Protein AF-A0A524IZV5-F1 (afdb_monomer)

Secondary structure (DSSP, 8-state):
---B-TT----EEEETTEEEE-S-SB--EEE-TT-EE-TT-EE-TTEEE-TT-EE-TT-EE-SEEPTT-EE-

Nearest PDB structures (foldseek):
  5z0a-assembly2_C-3  TM=9.625E-01  e=8.839E-07  Sulfurisphaera tokodaii str. 7
  2ggo-assembly1_A  TM=9.588E-01  e=2.109E-06  Sulfurisphaera tokodaii
  5z0a-assembly1_E-2  TM=9.628E-01  e=3.503E-06  Sulfurisphaera tokodaii str. 7
  5z0a-assembly2_F  TM=9.621E-01  e=3.503E-06  Sulfurisphaera tokodaii str. 7
  5z09-assembly2_E-2  TM=9.636E-01  e=1.995E-05  Sulfurisphaera tokodaii str. 7

Mean predicted aligned error: 2.27 Å

Foldseek 3Di:
DAFADPVLDFFWAADPNDTHTPVDRTAAEAEEACEAEADLEAEDGREYAAYCEYEYHNFYGDHYHYHNYYTD

Sequence (72 aa):
VANLRLDEKEVYVVINGKKVGSGRRKLGVIMGDDVKTGINATIDAGTIIGENSFLGMGANAKGTISPRSKVF

Radius of gyration: 11.78 Å; Cα contacts (8 Å, |Δi|>4): 202; chains: 1; bounding box: 26×17×32 Å

Solvent-accessible surface area (backbone atoms only — not comparable to full-atom values): 3814 Å² total; per-residue (Å²): 107,36,34,61,50,95,81,64,44,70,30,46,32,50,56,96,90,38,83,39,78,65,90,27,50,64,39,38,68,50,72,36,60,76,53,44,75,30,66,73,40,43,34,40,48,24,16,34,38,26,35,53,16,37,38,28,63,58,11,79,45,68,44,63,44,60,58,64,37,78,44,95

pLDDT: mean 96.86, std 1.76, range [90.94, 98.62]

Structure (mmCIF, N/CA/C/O backbone):
data_AF-A0A524IZV5-F1
#
_entry.id   AF-A0A524IZV5-F1
#
loop_
_atom_site.group_PDB
_atom_site.id
_atom_site.type_symbol
_atom_site.label_atom_id
_atom_site.label_alt_id
_atom_site.label_comp_id
_atom_site.label_asym_id
_atom_site.label_entity_id
_atom_site.label_seq_id
_atom_site.pdbx_PDB_ins_code
_atom_site.Cartn_x
_atom_site.Cartn_y
_atom_site.Cartn_z
_atom_site.occupancy
_atom_site.B_iso_or_equiv
_atom_site.auth_seq_id
_atom_site.auth_comp_id
_atom_site.auth_asym_id
_atom_site.auth_atom_id
_atom_site.pdbx_PDB_model_num
ATOM 1 N N . VAL A 1 1 ? 5.440 -4.712 2.087 1.00 91.19 1 VAL A N 1
ATOM 2 C CA . VAL A 1 1 ? 4.039 -4.388 2.463 1.00 91.19 1 VAL A CA 1
ATOM 3 C C . VAL A 1 1 ? 3.878 -4.539 3.966 1.00 91.19 1 V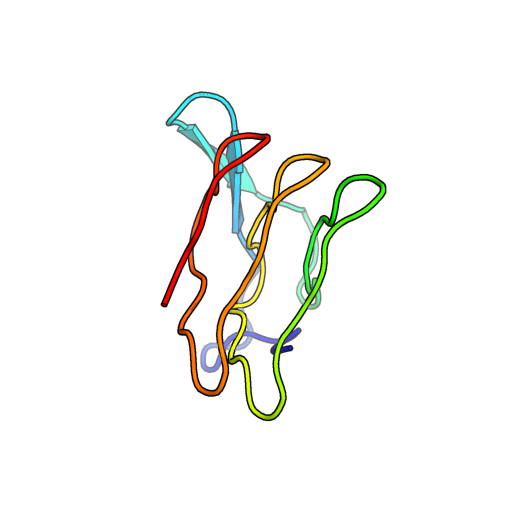AL A C 1
ATOM 5 O O . VAL A 1 1 ? 4.220 -5.597 4.481 1.00 91.19 1 VAL A O 1
ATOM 8 N N . ALA A 1 2 ? 3.371 -3.518 4.658 1.00 94.12 2 ALA A N 1
ATOM 9 C CA . ALA A 1 2 ? 2.964 -3.610 6.060 1.00 94.12 2 ALA A CA 1
ATOM 10 C C . ALA A 1 2 ? 1.531 -4.157 6.168 1.00 94.12 2 ALA A C 1
ATOM 12 O O . ALA A 1 2 ? 0.691 -3.850 5.328 1.00 94.12 2 ALA A O 1
ATOM 13 N N . ASN A 1 3 ? 1.238 -4.961 7.193 1.00 95.19 3 ASN A N 1
ATOM 14 C CA . ASN A 1 3 ? -0.095 -5.542 7.407 1.00 95.19 3 ASN A CA 1
ATOM 15 C C . ASN A 1 3 ? -0.643 -5.380 8.832 1.00 95.19 3 ASN A C 1
ATOM 17 O O . ASN A 1 3 ? -1.768 -5.798 9.089 1.00 95.19 3 ASN A O 1
ATOM 21 N N . LEU A 1 4 ? 0.134 -4.811 9.751 1.00 95.94 4 LEU A N 1
ATOM 22 C CA . LEU A 1 4 ? -0.243 -4.524 11.130 1.00 95.94 4 LEU A CA 1
ATOM 23 C C . LEU A 1 4 ? 0.213 -3.101 11.441 1.00 95.94 4 LEU A C 1
ATOM 25 O O . LEU A 1 4 ? 1.333 -2.720 11.105 1.00 95.94 4 LEU A O 1
ATOM 29 N N . ARG A 1 5 ? -0.659 -2.312 12.065 1.00 94.06 5 ARG A N 1
ATOM 30 C CA . ARG A 1 5 ? -0.297 -0.978 12.544 1.00 94.06 5 ARG A CA 1
ATOM 31 C C . ARG A 1 5 ? 0.575 -1.092 13.789 1.00 94.06 5 ARG A C 1
ATOM 33 O O . ARG A 1 5 ? 0.370 -1.990 14.597 1.00 94.06 5 ARG A O 1
ATOM 40 N N . LEU A 1 6 ? 1.479 -0.136 13.982 1.00 94.69 6 LEU A N 1
ATOM 41 C CA . LEU A 1 6 ? 2.336 -0.081 15.173 1.00 94.69 6 LEU A CA 1
ATOM 42 C C . LEU A 1 6 ? 1.546 0.096 16.479 1.00 94.69 6 LEU A C 1
ATOM 44 O O . LEU A 1 6 ? 2.037 -0.267 17.537 1.00 94.69 6 LEU A O 1
ATOM 48 N N . ASP A 1 7 ? 0.329 0.640 16.405 1.00 95.56 7 ASP A N 1
ATOM 49 C CA . ASP A 1 7 ? -0.576 0.764 17.552 1.00 95.56 7 ASP A CA 1
ATOM 50 C C . ASP A 1 7 ? -1.467 -0.469 17.769 1.00 95.56 7 ASP A C 1
ATOM 52 O O . ASP A 1 7 ? -2.318 -0.449 18.652 1.00 95.56 7 ASP A O 1
ATOM 56 N N . GLU A 1 8 ? -1.315 -1.512 16.945 1.00 96.06 8 GLU A N 1
ATOM 57 C CA . GLU A 1 8 ? -2.102 -2.752 16.958 1.00 96.06 8 GLU A CA 1
ATOM 58 C C . GLU A 1 8 ? -3.629 -2.566 16.871 1.00 96.06 8 GLU A C 1
ATOM 60 O O . GLU A 1 8 ? -4.395 -3.505 17.106 1.00 96.06 8 GLU A O 1
ATOM 65 N N . LYS A 1 9 ? -4.092 -1.369 16.494 1.00 96.56 9 LYS A N 1
ATOM 66 C CA . LYS A 1 9 ? -5.514 -1.066 16.312 1.00 96.56 9 LYS A CA 1
ATOM 67 C C . LYS A 1 9 ? -5.998 -1.520 14.937 1.00 96.56 9 LYS A C 1
ATOM 69 O O . LYS A 1 9 ? -5.243 -2.006 14.094 1.00 96.56 9 LYS A O 1
ATOM 74 N N . GLU A 1 10 ? -7.296 -1.357 14.719 1.00 97.88 10 GLU A N 1
ATOM 75 C CA . GLU A 1 10 ? -7.946 -1.609 13.439 1.00 97.88 10 GLU A CA 1
ATOM 76 C C . GLU A 1 10 ? -7.246 -0.875 12.281 1.00 97.88 10 GLU A C 1
ATOM 78 O O . GLU A 1 10 ? -6.903 0.308 12.374 1.00 97.88 10 GLU A O 1
ATOM 83 N N . VAL A 1 11 ? -7.042 -1.580 11.165 1.00 97.50 11 VAL A N 1
ATOM 84 C CA . VAL A 1 11 ? -6.548 -0.980 9.924 1.00 97.50 11 VAL A CA 1
ATOM 85 C C . VAL A 1 11 ? -7.699 -0.276 9.212 1.00 97.50 11 VAL A C 1
ATOM 87 O O . VAL A 1 11 ? -8.780 -0.839 9.049 1.00 97.50 11 VAL A O 1
ATOM 90 N N . TYR A 1 12 ? -7.454 0.943 8.743 1.00 97.00 12 TYR A N 1
ATOM 91 C CA . TYR A 1 12 ? -8.421 1.719 7.973 1.00 97.00 12 TYR A CA 1
ATOM 92 C C . TYR A 1 12 ? -7.994 1.800 6.515 1.00 97.00 12 TYR A C 1
ATOM 94 O O . TYR A 1 12 ? -6.803 1.883 6.226 1.00 97.00 12 TYR A O 1
ATOM 102 N N . VAL A 1 13 ? -8.975 1.850 5.624 1.00 97.19 13 VAL A N 1
ATOM 103 C CA . VAL A 1 13 ? -8.786 2.102 4.192 1.00 97.19 13 VAL A CA 1
ATOM 104 C C . VAL A 1 13 ? -9.429 3.437 3.818 1.00 97.19 13 VAL A C 1
ATOM 106 O O . VAL A 1 13 ? -10.294 3.937 4.541 1.00 97.19 13 VAL A O 1
ATOM 109 N N . VAL A 1 14 ? -9.016 4.035 2.702 1.00 96.38 14 VAL A N 1
ATOM 110 C CA . VAL A 1 14 ? -9.643 5.256 2.174 1.00 96.38 14 VAL A CA 1
ATOM 111 C C . VAL A 1 14 ? -10.413 4.905 0.903 1.00 96.38 14 VAL A C 1
ATOM 113 O O . VAL A 1 14 ? -9.840 4.429 -0.071 1.00 96.38 14 VAL A O 1
ATOM 116 N N . ILE A 1 15 ? -11.728 5.116 0.913 1.00 93.69 15 ILE A N 1
ATOM 117 C CA . ILE A 1 15 ? -12.623 4.847 -0.219 1.00 93.69 15 ILE A CA 1
ATOM 118 C C . ILE A 1 15 ? -13.373 6.139 -0.515 1.00 93.69 15 ILE A C 1
ATOM 120 O O . ILE A 1 15 ? -14.019 6.695 0.373 1.00 93.69 15 ILE A O 1
ATOM 124 N N . ASN A 1 16 ? -13.278 6.642 -1.748 1.00 91.12 16 ASN A N 1
ATOM 125 C CA . ASN A 1 16 ? -13.929 7.889 -2.173 1.00 91.12 16 ASN A CA 1
ATOM 126 C C . ASN A 1 16 ? -13.637 9.072 -1.223 1.00 91.12 16 ASN A C 1
ATOM 128 O O . ASN A 1 16 ? -14.538 9.811 -0.830 1.00 91.12 16 ASN A O 1
ATOM 132 N N . GLY A 1 17 ? -12.379 9.197 -0.782 1.00 90.94 17 GLY A N 1
ATOM 133 C CA . GLY A 1 17 ? -11.929 10.240 0.149 1.00 90.94 17 GLY A CA 1
ATOM 134 C C . GLY A 1 17 ? -12.379 10.060 1.604 1.00 90.94 17 GLY A C 1
ATOM 135 O O . GLY A 1 17 ? -12.013 10.863 2.458 1.00 90.94 17 GLY A O 1
ATOM 136 N N . LYS A 1 18 ? -13.141 9.007 1.921 1.00 95.38 18 LYS A N 1
ATOM 137 C CA . LYS A 1 18 ? -13.620 8.718 3.275 1.00 95.38 18 LYS A CA 1
ATOM 138 C C . LYS A 1 18 ? -12.812 7.593 3.901 1.00 95.38 18 LYS A C 1
ATOM 140 O O . LYS A 1 18 ? -12.537 6.578 3.266 1.00 95.38 18 LYS A O 1
ATOM 145 N N . LYS A 1 19 ? -12.459 7.766 5.171 1.00 95.25 19 LYS A N 1
ATOM 146 C CA . LYS A 1 19 ? -11.799 6.734 5.969 1.00 95.25 19 LYS A CA 1
ATOM 147 C C . LYS A 1 19 ? -12.838 5.703 6.413 1.00 95.25 19 LYS A C 1
ATOM 149 O O . LYS A 1 19 ?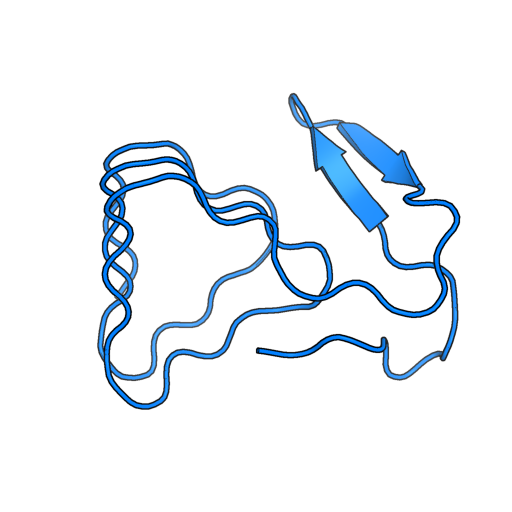 -13.797 6.059 7.092 1.00 95.25 19 LYS A O 1
ATOM 154 N N . VAL A 1 20 ? -12.641 4.447 6.033 1.00 97.19 20 VAL A N 1
ATOM 155 C CA . VAL A 1 20 ? -13.541 3.326 6.328 1.00 97.19 20 VAL A CA 1
ATOM 156 C C . VAL A 1 20 ? -12.786 2.293 7.162 1.00 97.19 20 VAL A C 1
ATOM 158 O O . VAL A 1 20 ? -11.642 1.950 6.853 1.00 97.19 20 VAL A O 1
ATOM 161 N N . GLY A 1 21 ? -13.402 1.839 8.254 1.00 96.69 21 GLY A N 1
ATOM 162 C CA . GLY A 1 21 ? -12.864 0.761 9.086 1.00 96.69 21 GLY A CA 1
ATOM 163 C C . GLY A 1 21 ? -12.919 -0.573 8.348 1.00 96.69 21 GLY A C 1
ATOM 164 O O . GLY A 1 21 ? -13.921 -0.884 7.708 1.00 96.69 21 GLY A O 1
ATOM 165 N N . SER A 1 22 ? -11.836 -1.348 8.393 1.00 96.38 22 SER A N 1
ATOM 166 C CA . SER A 1 22 ? -11.804 -2.674 7.762 1.00 96.38 22 SER A CA 1
ATOM 167 C C . SER A 1 22 ? -12.409 -3.782 8.631 1.00 96.38 22 SER A C 1
ATOM 169 O O . SER A 1 22 ? -12.573 -4.902 8.152 1.00 96.38 22 SER A O 1
ATOM 171 N N . GLY A 1 23 ? -12.661 -3.518 9.916 1.00 97.12 23 GLY A N 1
ATOM 172 C CA . GLY A 1 23 ? -13.005 -4.515 10.931 1.00 97.12 23 GLY A CA 1
ATOM 173 C C . GLY A 1 23 ? -11.851 -5.459 11.288 1.00 97.12 23 GLY A C 1
ATOM 174 O O . GLY A 1 23 ? -12.046 -6.431 12.016 1.00 97.12 23 GLY A O 1
ATOM 175 N N . ARG A 1 24 ? -10.638 -5.220 10.767 1.00 97.25 24 ARG A N 1
ATOM 176 C CA . ARG A 1 24 ? -9.491 -6.127 10.898 1.00 97.25 24 ARG A CA 1
ATOM 177 C C . ARG A 1 24 ? -8.332 -5.445 11.606 1.00 97.25 24 ARG A C 1
ATOM 179 O O . ARG A 1 24 ? -7.895 -4.362 11.228 1.00 97.25 24 ARG A O 1
ATOM 186 N N . ARG A 1 25 ? -7.732 -6.155 12.563 1.00 97.31 25 ARG A N 1
ATOM 187 C CA . ARG A 1 25 ? -6.439 -5.772 13.155 1.00 97.31 25 ARG A CA 1
ATOM 188 C C . ARG A 1 25 ? -5.279 -5.908 12.164 1.00 97.31 25 ARG A C 1
ATOM 190 O O . ARG A 1 25 ? -4.306 -5.169 12.245 1.00 97.31 25 ARG A O 1
ATOM 197 N N . LYS A 1 26 ? -5.371 -6.871 11.236 1.00 97.81 26 LYS A N 1
ATOM 198 C CA . LYS A 1 26 ? -4.373 -7.092 10.184 1.00 97.81 26 LYS A CA 1
ATOM 199 C C . LYS A 1 26 ? -4.990 -6.996 8.791 1.00 97.81 26 LYS A C 1
ATOM 201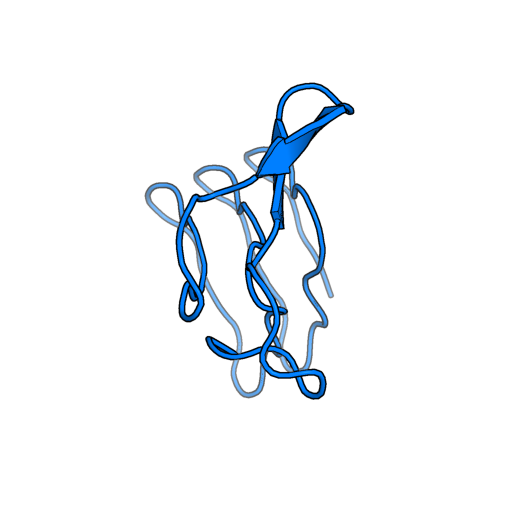 O O . LYS A 1 26 ? -5.873 -7.783 8.434 1.00 97.81 26 LYS A O 1
ATOM 206 N N . LEU A 1 27 ? -4.482 -6.061 8.000 1.00 97.94 27 LEU A N 1
ATOM 207 C CA . LEU A 1 27 ? -4.813 -5.857 6.595 1.00 97.94 27 LEU A CA 1
ATOM 208 C C . LEU A 1 27 ? -3.586 -5.261 5.903 1.00 97.94 27 LEU A C 1
ATOM 210 O O . LEU A 1 27 ? -3.049 -4.258 6.364 1.00 97.94 27 LEU A O 1
ATOM 214 N N . GLY A 1 28 ? -3.141 -5.910 4.827 1.00 97.94 28 GLY A N 1
ATOM 215 C CA . GLY A 1 28 ? -2.015 -5.459 4.015 1.00 97.94 28 GLY A CA 1
ATOM 216 C C . GLY A 1 28 ? -2.428 -4.365 3.038 1.00 97.94 28 GLY A C 1
ATOM 217 O O . GLY A 1 28 ? -2.757 -3.253 3.433 1.00 97.94 28 GLY A O 1
ATOM 218 N N . VAL A 1 29 ? -2.440 -4.714 1.757 1.00 97.94 29 VAL A N 1
ATOM 219 C CA . VAL A 1 29 ? -2.779 -3.832 0.637 1.00 97.94 29 VAL A CA 1
ATOM 220 C C . VAL A 1 29 ? -3.978 -4.398 -0.123 1.00 97.94 29 VAL A C 1
ATOM 222 O O . VAL A 1 29 ? -4.136 -5.616 -0.203 1.00 97.94 29 VAL A O 1
ATOM 225 N N . ILE A 1 30 ? -4.807 -3.521 -0.686 1.00 97.69 30 ILE A N 1
ATOM 226 C CA . ILE A 1 30 ? -5.791 -3.866 -1.718 1.00 97.69 30 ILE A CA 1
ATOM 227 C C . ILE A 1 30 ? -5.177 -3.435 -3.049 1.00 97.69 30 ILE A C 1
ATOM 229 O O . ILE A 1 30 ? -4.978 -2.244 -3.278 1.00 97.69 30 ILE A O 1
ATOM 233 N N . MET A 1 31 ? -4.809 -4.395 -3.891 1.00 97.94 31 MET A N 1
ATOM 234 C CA . MET A 1 31 ? -4.062 -4.150 -5.124 1.00 97.94 31 MET A CA 1
ATOM 235 C C . MET A 1 31 ? -4.915 -4.550 -6.325 1.00 97.94 31 MET A C 1
ATOM 237 O O . MET A 1 31 ? -5.419 -5.669 -6.363 1.00 97.94 31 MET A O 1
ATOM 241 N N . GLY A 1 32 ? -5.098 -3.620 -7.260 1.00 98.25 32 GLY A N 1
ATOM 242 C CA . GLY A 1 32 ? -5.761 -3.867 -8.534 1.00 98.25 32 GLY A CA 1
ATOM 243 C C . GLY A 1 32 ? -4.873 -4.628 -9.513 1.00 98.25 32 GLY A C 1
ATOM 244 O O . GLY A 1 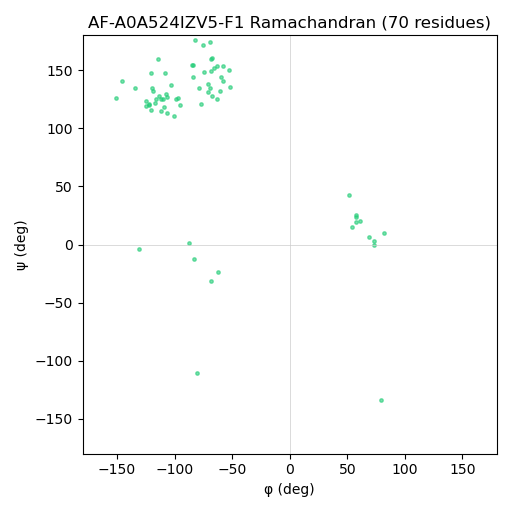32 ? -3.675 -4.817 -9.286 1.00 98.25 32 GLY A O 1
ATOM 245 N N . ASP A 1 33 ? -5.475 -5.033 -10.623 1.00 98.50 33 ASP A N 1
ATOM 246 C CA . ASP A 1 33 ? -4.811 -5.843 -11.640 1.00 98.50 33 ASP A CA 1
ATOM 247 C C . ASP A 1 33 ? -3.666 -5.082 -12.326 1.00 98.50 33 ASP A C 1
ATOM 249 O O . ASP A 1 33 ? -3.669 -3.851 -12.422 1.00 98.50 33 ASP A O 1
ATO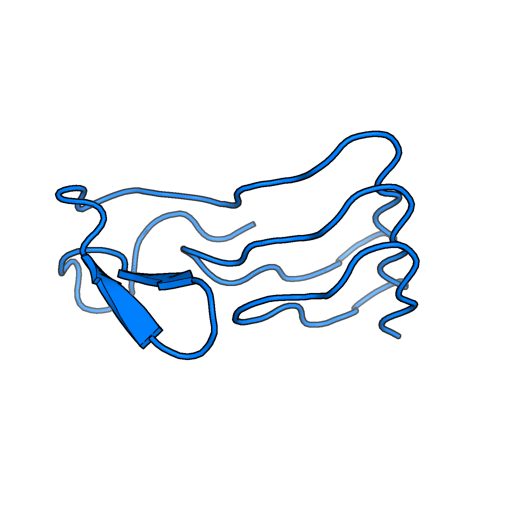M 253 N N . ASP A 1 34 ? -2.660 -5.818 -12.799 1.00 98.44 34 ASP A N 1
ATOM 254 C CA . ASP A 1 34 ? -1.514 -5.287 -13.553 1.00 98.44 34 ASP A CA 1
ATOM 255 C C . ASP A 1 34 ? -0.693 -4.192 -12.842 1.00 98.44 34 ASP A C 1
ATOM 257 O O . ASP A 1 34 ? 0.019 -3.406 -13.482 1.00 98.44 34 ASP A O 1
ATOM 261 N N . VAL A 1 35 ? -0.745 -4.140 -11.508 1.00 98.38 35 VAL A N 1
ATOM 262 C CA . VAL A 1 35 ? 0.141 -3.281 -10.717 1.00 98.38 35 VAL A CA 1
ATOM 263 C C . VAL A 1 35 ? 1.570 -3.821 -10.755 1.00 98.38 35 VAL A C 1
ATOM 265 O O . VAL A 1 35 ? 1.829 -4.995 -10.499 1.00 98.38 35 VAL A O 1
ATOM 268 N N . LYS A 1 36 ? 2.526 -2.937 -11.036 1.00 98.38 36 LYS A N 1
ATOM 269 C CA . LYS A 1 36 ? 3.960 -3.250 -11.054 1.00 98.38 36 LYS A CA 1
ATOM 270 C C . LYS A 1 36 ? 4.633 -2.576 -9.873 1.00 98.38 36 LYS A C 1
ATOM 272 O O . LYS A 1 36 ? 4.526 -1.362 -9.717 1.00 98.38 36 LYS A O 1
ATOM 277 N N . THR A 1 37 ? 5.341 -3.348 -9.058 1.00 97.88 37 THR A N 1
ATOM 278 C CA . THR A 1 37 ? 6.081 -2.827 -7.905 1.00 97.88 37 THR A CA 1
ATOM 279 C C . THR A 1 37 ? 7.580 -2.955 -8.117 1.00 97.88 37 THR A C 1
ATOM 281 O O . THR A 1 37 ? 8.081 -4.053 -8.356 1.00 97.88 37 THR A O 1
ATOM 284 N N . GLY A 1 38 ? 8.299 -1.846 -7.994 1.00 97.62 38 GLY A N 1
ATOM 285 C CA . GLY A 1 38 ? 9.750 -1.818 -7.960 1.00 97.62 38 GLY A CA 1
ATOM 286 C C . GLY A 1 38 ? 10.304 -2.464 -6.692 1.00 97.62 38 GLY A C 1
ATOM 287 O O . GLY A 1 38 ? 9.613 -2.615 -5.679 1.00 97.62 38 GLY A O 1
ATOM 288 N N . ILE A 1 39 ? 11.582 -2.842 -6.746 1.00 97.44 39 ILE A N 1
ATOM 289 C CA . ILE A 1 39 ? 12.287 -3.382 -5.582 1.00 97.44 39 ILE A CA 1
ATOM 290 C C . ILE A 1 39 ? 12.265 -2.372 -4.430 1.00 97.44 39 ILE A C 1
ATOM 292 O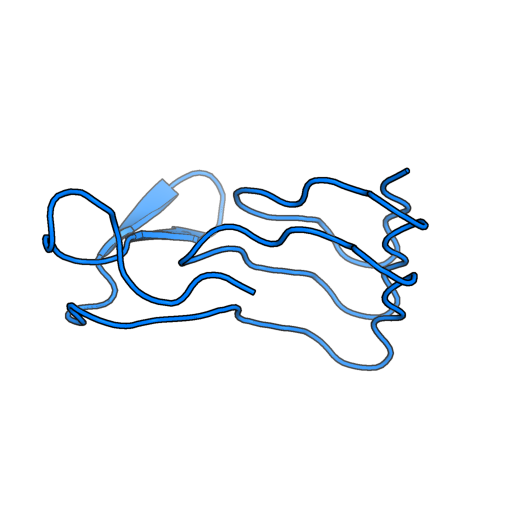 O . ILE A 1 39 ? 12.397 -1.166 -4.638 1.00 97.44 39 ILE A O 1
ATOM 296 N N . ASN A 1 40 ? 12.094 -2.874 -3.208 1.00 96.62 40 ASN A N 1
ATOM 297 C CA . ASN A 1 40 ? 12.050 -2.066 -1.989 1.00 96.62 40 ASN A CA 1
ATOM 298 C C . ASN A 1 40 ? 10.910 -1.022 -1.939 1.00 96.62 40 ASN A C 1
ATOM 300 O O . ASN A 1 40 ? 10.980 -0.070 -1.166 1.00 96.62 40 ASN A O 1
ATOM 304 N N . ALA A 1 41 ? 9.846 -1.183 -2.734 1.00 97.75 41 ALA A N 1
ATOM 305 C CA . ALA A 1 41 ? 8.641 -0.380 -2.559 1.00 97.75 41 ALA A CA 1
ATOM 306 C C . ALA A 1 41 ? 8.004 -0.663 -1.182 1.00 97.75 41 ALA A C 1
ATOM 308 O O . ALA A 1 41 ? 7.693 -1.809 -0.829 1.00 97.75 41 ALA A O 1
ATOM 309 N N . THR A 1 42 ? 7.792 0.394 -0.404 1.00 97.69 42 THR A N 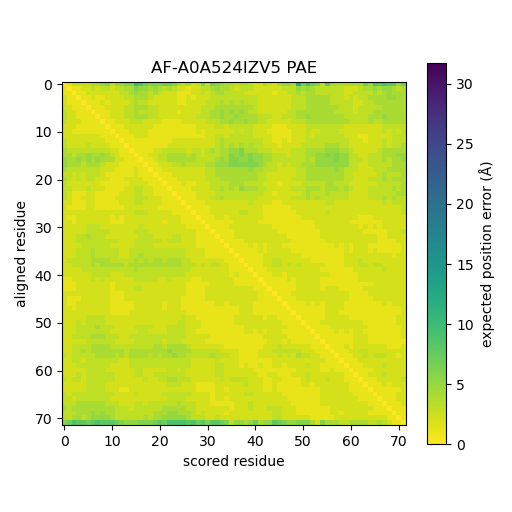1
ATOM 310 C CA . THR A 1 42 ? 7.165 0.341 0.917 1.00 97.69 42 THR A CA 1
ATOM 311 C C . THR A 1 42 ? 5.696 0.717 0.786 1.00 97.69 42 THR A C 1
ATOM 313 O O . THR A 1 42 ? 5.350 1.754 0.233 1.00 97.69 42 THR A O 1
ATOM 316 N N . ILE A 1 43 ? 4.810 -0.152 1.272 1.00 97.94 43 ILE A N 1
ATOM 317 C CA . ILE A 1 43 ? 3.357 0.009 1.149 1.00 97.94 43 ILE A CA 1
ATOM 318 C C . ILE A 1 43 ? 2.756 -0.060 2.550 1.00 97.94 43 ILE A C 1
ATOM 320 O O . ILE A 1 43 ? 2.900 -1.093 3.217 1.00 97.94 43 ILE A O 1
ATOM 324 N N . ASP A 1 44 ? 2.091 1.017 2.969 1.00 96.81 44 ASP A N 1
ATOM 325 C CA . ASP A 1 44 ? 1.426 1.134 4.269 1.00 96.81 44 ASP A CA 1
ATOM 326 C C . ASP A 1 44 ? 0.203 0.207 4.366 1.00 96.81 44 ASP A C 1
ATOM 328 O O . ASP A 1 44 ? -0.494 -0.048 3.378 1.00 96.81 44 ASP A O 1
ATOM 332 N N . ALA A 1 45 ? -0.095 -0.254 5.583 1.00 97.44 45 ALA A N 1
ATOM 333 C CA . ALA A 1 45 ? -1.279 -1.060 5.867 1.00 97.44 45 ALA A CA 1
ATOM 334 C C . ALA A 1 45 ? -2.569 -0.288 5.533 1.00 97.44 45 ALA A C 1
ATOM 336 O O . ALA A 1 45 ? -2.748 0.856 5.955 1.00 97.44 45 ALA A O 1
ATOM 337 N N . GLY A 1 46 ? -3.482 -0.934 4.808 1.00 97.31 46 GLY A N 1
ATOM 338 C CA . GLY A 1 46 ? -4.741 -0.343 4.350 1.00 97.31 46 GLY A CA 1
ATOM 339 C C . GLY A 1 46 ? -4.624 0.508 3.082 1.00 97.31 46 GLY A C 1
ATOM 340 O O . GLY A 1 46 ? -5.581 1.194 2.723 1.00 97.31 46 GLY A O 1
ATOM 341 N N . THR A 1 47 ? -3.479 0.476 2.394 1.00 97.94 47 THR A N 1
ATOM 342 C CA . THR A 1 47 ? -3.311 1.166 1.107 1.00 97.94 47 THR A CA 1
ATOM 343 C C . THR A 1 47 ? -4.115 0.467 0.008 1.00 97.94 47 THR A C 1
ATOM 345 O O . THR A 1 47 ? -4.126 -0.762 -0.075 1.00 97.94 47 THR A O 1
ATOM 348 N N . ILE A 1 48 ? -4.773 1.253 -0.843 1.00 98.25 48 ILE A N 1
ATOM 349 C CA . ILE A 1 48 ? -5.445 0.803 -2.064 1.00 98.25 48 ILE A CA 1
ATOM 350 C C . ILE A 1 48 ? -4.620 1.273 -3.260 1.00 98.25 48 ILE A C 1
ATOM 352 O O . ILE A 1 48 ? -4.292 2.455 -3.346 1.00 98.25 48 ILE A O 1
ATOM 356 N N . ILE A 1 49 ? -4.300 0.370 -4.183 1.00 98.19 49 ILE A N 1
ATOM 357 C CA . ILE A 1 49 ? -3.573 0.679 -5.417 1.00 98.19 49 ILE A CA 1
ATOM 358 C C . ILE A 1 49 ? -4.450 0.286 -6.599 1.00 98.19 49 ILE A C 1
ATOM 360 O O . ILE A 1 49 ? -4.760 -0.891 -6.757 1.00 98.19 49 ILE A O 1
ATOM 364 N N . GLY A 1 50 ? -4.858 1.262 -7.408 1.00 98.31 50 GLY A N 1
ATOM 365 C CA . GLY A 1 50 ? -5.675 1.034 -8.598 1.00 98.31 50 GLY A CA 1
ATOM 366 C C . GLY A 1 50 ? -4.930 0.284 -9.701 1.00 98.31 50 GLY A C 1
ATOM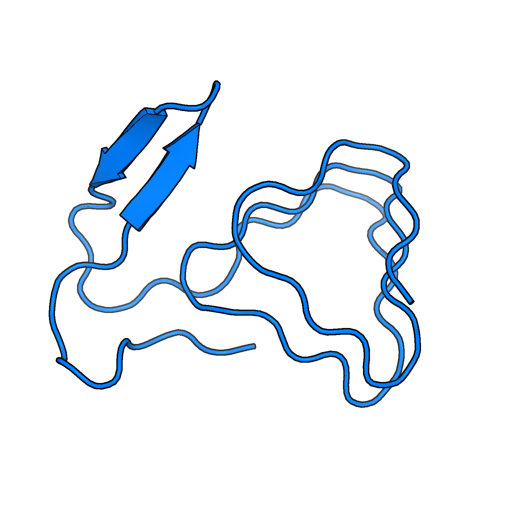 367 O O . GLY A 1 50 ? -3.696 0.276 -9.744 1.00 98.31 50 GLY A O 1
ATOM 368 N N . GLU A 1 51 ? -5.686 -0.317 -10.615 1.00 98.50 51 GLU A N 1
ATOM 369 C CA . GLU A 1 51 ? -5.165 -1.160 -11.689 1.00 98.50 51 GLU A CA 1
ATOM 370 C C . GLU A 1 51 ? -4.165 -0.425 -12.592 1.00 98.50 51 GLU A C 1
ATOM 372 O O . GLU A 1 51 ? -4.217 0.800 -12.743 1.00 98.50 51 GLU A O 1
ATOM 377 N N . ASN A 1 52 ? -3.258 -1.174 -13.2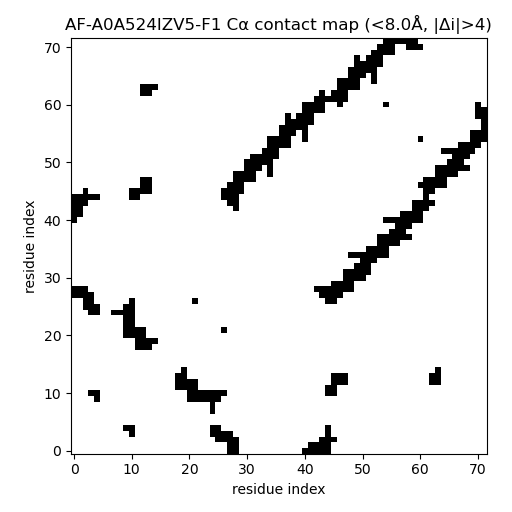24 1.00 98.62 52 ASN A N 1
ATOM 378 C CA . ASN A 1 52 ? -2.242 -0.659 -14.149 1.00 98.62 52 ASN A CA 1
ATOM 379 C C . ASN A 1 52 ? -1.305 0.413 -13.548 1.00 98.62 52 ASN A C 1
ATOM 381 O O . ASN A 1 52 ? -0.682 1.184 -14.283 1.00 98.62 52 ASN A O 1
ATOM 385 N N . SER A 1 53 ? -1.204 0.497 -12.219 1.00 98.50 53 SER A N 1
ATOM 386 C CA . SER A 1 53 ? -0.313 1.450 -11.550 1.00 98.50 53 SER A CA 1
ATOM 387 C C . SER A 1 53 ? 1.120 0.924 -11.443 1.00 98.50 53 SER A C 1
ATOM 389 O O . SER A 1 53 ? 1.371 -0.280 -11.407 1.00 98.50 53 SER A O 1
ATOM 391 N N . PHE A 1 54 ? 2.082 1.838 -11.359 1.00 98.50 54 PHE A N 1
ATOM 392 C CA . PHE A 1 54 ? 3.503 1.532 -11.227 1.00 98.50 54 PHE A CA 1
ATOM 393 C C . PHE A 1 54 ? 4.060 2.180 -9.960 1.00 98.50 54 PHE A C 1
ATOM 395 O O . PHE A 1 54 ? 4.023 3.402 -9.822 1.00 98.50 54 PHE A O 1
ATOM 402 N N . LEU A 1 55 ? 4.595 1.370 -9.051 1.00 98.12 55 LEU A N 1
ATOM 403 C CA . LEU A 1 55 ? 5.425 1.838 -7.946 1.00 98.12 55 LEU A CA 1
ATOM 404 C C . LEU A 1 55 ? 6.893 1.687 -8.343 1.00 98.12 55 LEU A C 1
ATOM 406 O O . LEU A 1 55 ? 7.322 0.600 -8.720 1.00 98.12 55 LEU A O 1
ATOM 410 N N . GLY A 1 56 ? 7.658 2.766 -8.250 1.00 98.19 56 GLY A N 1
ATOM 411 C CA . GLY A 1 56 ? 9.092 2.802 -8.487 1.00 98.19 56 GLY A CA 1
ATOM 412 C C . GLY A 1 56 ? 9.892 2.059 -7.421 1.00 98.19 56 GLY A C 1
ATOM 413 O O . GLY A 1 56 ? 9.366 1.562 -6.423 1.00 98.19 56 GLY A O 1
ATOM 414 N N . MET A 1 57 ? 11.198 1.963 -7.655 1.00 97.81 57 MET A N 1
ATOM 415 C CA . MET A 1 57 ? 12.123 1.373 -6.689 1.00 97.81 57 MET A CA 1
ATOM 416 C C . MET A 1 57 ? 12.210 2.272 -5.454 1.00 97.81 57 MET A C 1
ATOM 418 O O . MET A 1 57 ? 12.469 3.461 -5.591 1.00 97.81 57 MET A O 1
ATOM 422 N N . GLY A 1 58 ? 12.006 1.717 -4.260 1.00 97.19 58 GLY A N 1
ATOM 423 C CA . GLY A 1 58 ? 12.008 2.505 -3.020 1.00 97.19 58 GLY A CA 1
ATOM 424 C C . GLY A 1 58 ? 10.772 3.390 -2.801 1.00 97.19 58 GLY A C 1
ATOM 425 O O . GLY A 1 58 ? 10.723 4.102 -1.798 1.00 97.19 58 GLY A O 1
ATOM 426 N N . ALA A 1 59 ? 9.776 3.340 -3.693 1.00 97.56 59 ALA A N 1
ATOM 427 C CA . ALA A 1 59 ? 8.582 4.176 -3.607 1.00 97.56 59 ALA A CA 1
ATOM 428 C C . ALA A 1 59 ? 7.805 3.932 -2.304 1.00 97.56 59 ALA A C 1
ATOM 430 O O . ALA A 1 59 ? 7.681 2.794 -1.844 1.00 97.56 59 ALA A O 1
ATOM 431 N N . ASN A 1 60 ? 7.224 4.996 -1.743 1.00 97.19 60 ASN A N 1
ATOM 432 C CA . ASN A 1 60 ? 6.377 4.930 -0.550 1.00 97.19 60 ASN A CA 1
ATOM 433 C C . ASN A 1 60 ? 4.905 5.122 -0.934 1.00 97.19 60 ASN A C 1
ATOM 435 O O . ASN A 1 60 ? 4.497 6.200 -1.362 1.00 97.19 60 ASN A O 1
ATOM 439 N N . ALA A 1 61 ? 4.097 4.077 -0.766 1.00 96.94 61 ALA A N 1
ATOM 440 C CA . ALA A 1 61 ? 2.678 4.069 -1.094 1.00 96.94 61 ALA A CA 1
ATOM 441 C C . ALA A 1 61 ? 1.814 4.111 0.173 1.00 96.94 61 ALA A C 1
ATOM 443 O O . ALA A 1 61 ? 1.950 3.262 1.057 1.00 96.94 61 ALA A O 1
ATOM 444 N N . LYS A 1 62 ? 0.891 5.078 0.228 1.00 95.56 62 LYS A N 1
ATOM 445 C CA . LYS A 1 62 ? -0.032 5.282 1.348 1.00 95.56 62 LYS A CA 1
ATOM 446 C C . LYS A 1 62 ? -1.385 5.798 0.869 1.00 95.56 62 LYS A C 1
ATOM 448 O O . LYS A 1 62 ? -1.450 6.680 0.018 1.00 95.56 62 LYS A O 1
ATOM 453 N N . GLY A 1 63 ? -2.464 5.311 1.481 1.00 95.19 63 GLY A N 1
ATOM 454 C CA . GLY A 1 63 ? -3.823 5.782 1.199 1.00 95.19 63 GLY A CA 1
ATOM 455 C C . GLY A 1 63 ? -4.384 5.170 -0.081 1.00 95.19 63 GLY A C 1
ATOM 456 O O . GLY A 1 63 ? -4.294 3.961 -0.262 1.00 95.19 63 GLY A O 1
ATOM 457 N N . THR A 1 64 ? -4.984 5.980 -0.949 1.00 97.69 64 THR A N 1
ATOM 458 C CA . THR A 1 64 ? -5.585 5.512 -2.208 1.00 97.69 64 THR A CA 1
ATOM 459 C C . THR A 1 64 ? -4.784 6.042 -3.384 1.00 97.69 64 THR A C 1
ATOM 461 O O . THR A 1 64 ? -4.755 7.248 -3.619 1.00 97.69 64 THR A O 1
ATOM 464 N N . ILE A 1 65 ? -4.152 5.142 -4.131 1.00 97.25 65 ILE A N 1
ATOM 465 C CA . ILE A 1 65 ? -3.484 5.439 -5.395 1.00 97.25 65 ILE A CA 1
ATOM 466 C C . ILE A 1 65 ? -4.468 5.142 -6.521 1.00 97.25 65 ILE A C 1
ATOM 468 O O . ILE A 1 65 ? -4.945 4.015 -6.660 1.00 97.25 65 ILE A O 1
ATOM 472 N N . SER A 1 66 ? -4.779 6.164 -7.314 1.00 97.56 66 SER A N 1
ATOM 473 C CA . SER A 1 66 ? -5.703 6.056 -8.442 1.00 97.56 66 SER A CA 1
ATOM 474 C C . SER A 1 66 ? -5.175 5.094 -9.512 1.00 97.56 66 SER A C 1
ATOM 476 O O . SER A 1 66 ? -3.958 4.959 -9.658 1.00 97.56 66 SER A O 1
ATOM 478 N N . PRO A 1 67 ? -6.050 4.470 -10.313 1.00 98.12 67 PRO A N 1
ATOM 479 C CA . PRO A 1 67 ? -5.625 3.650 -11.441 1.00 98.12 67 PRO A CA 1
ATOM 480 C C . PRO A 1 67 ? -4.669 4.356 -12.399 1.00 98.12 67 PRO A C 1
ATOM 482 O O . PRO A 1 67 ? -4.767 5.570 -12.592 1.00 98.12 67 PRO A O 1
ATOM 485 N N . ARG A 1 68 ? -3.788 3.585 -13.048 1.00 98.12 68 ARG A N 1
ATOM 486 C CA . ARG A 1 68 ? -2.811 4.068 -14.043 1.00 98.12 68 ARG A CA 1
ATOM 487 C C . ARG A 1 68 ? -1.869 5.153 -13.503 1.00 98.12 68 ARG A C 1
ATOM 489 O O . ARG A 1 68 ? -1.333 5.953 -14.270 1.00 98.12 68 ARG A O 1
ATOM 496 N N . SER A 1 69 ? -1.647 5.181 -12.190 1.00 98.00 69 SER A N 1
ATOM 497 C CA . SER A 1 69 ? -0.733 6.135 -11.557 1.00 98.00 69 SER A CA 1
ATOM 498 C C . SER A 1 69 ? 0.709 5.642 -11.591 1.00 98.00 69 SER A C 1
ATOM 500 O O . SER A 1 69 ? 0.974 4.440 -11.600 1.00 98.00 69 SER A O 1
ATOM 502 N N . LYS A 1 70 ? 1.659 6.578 -11.549 1.00 97.00 70 LYS A N 1
ATOM 503 C CA . LYS A 1 70 ? 3.079 6.288 -11.322 1.00 97.00 70 LYS A CA 1
ATOM 504 C C . LYS A 1 70 ? 3.511 6.961 -10.027 1.00 97.00 70 LYS A C 1
ATOM 506 O O . LYS A 1 70 ? 3.373 8.174 -9.899 1.00 97.00 70 LYS A O 1
ATOM 511 N N . VAL A 1 71 ? 4.009 6.173 -9.086 1.00 95.69 71 VAL A N 1
ATOM 512 C CA . VAL A 1 71 ? 4.577 6.643 -7.818 1.00 95.69 71 VAL A CA 1
ATOM 513 C C . VAL A 1 71 ? 6.057 6.309 -7.854 1.00 95.69 71 VAL A C 1
ATOM 515 O O . VAL A 1 71 ? 6.393 5.166 -8.148 1.00 95.69 71 VAL A O 1
ATOM 518 N N . PHE A 1 72 ? 6.926 7.281 -7.603 1.00 92.31 72 PHE A N 1
ATOM 519 C CA . PHE A 1 72 ? 8.378 7.108 -7.628 1.00 92.31 72 PHE A CA 1
ATOM 520 C C . PHE A 1 72 ? 8.949 7.195 -6.218 1.00 92.31 72 PHE A C 1
ATOM 522 O O . PHE A 1 72 ? 8.420 8.003 -5.422 1.00 92.31 72 PHE A O 1
#